Protein AF-A0A399P6I8-F1 (afdb_monomer_lite)

InterPro domains:
  IPR008207 Signal transduction histidine kinase, phosphotransfer (Hpt) domain [PF01627] (65-137)
  IPR008207 Signal transduction histidine kinase, phosphotransfer (Hpt) domain [PS50894] (58-151)
  IPR036641 HPT domain superfamily [G3DSA:1.20.120.160] (54-156)
  IPR036641 HPT domain superfamily [SSF47226] (58-152)

Secondary structure (DSSP, 8-state):
---------------------------------------------------TTPPPHHHHHHHHHHHHHHHHHHHHHHHHHHHHHHT-HHHHHHHHHHHHHHHHHTT-HHHHHHHHHHHHHHHTT-HHHHHHTHHHHHHHHHHHHHHHHHHHHHHTT----

Foldseek 3Di:
DDDDDDDDDDDDDDDDDDDDDPPPDDDPPDDPDPPDDPPPPPDPDPCDPDQQQDDDPVRVVLLVLLVVCLVCLVVLLVQLLVCLVVLVLVSNLVSLVVQLVSCVVNVLNVLNVLSVVLNVCSVVSVSVVNNVSSVVSVVSSVVSSVVSVVVSVVSVVDRRD

Organism: NCBI:txid31963

Radius of gyration: 30.78 Å; chains: 1; bounding box: 84×37×85 Å

pLDDT: mean 78.01, std 23.01, range [36.44, 98.5]

Sequence (161 aa):
GTPSSGSPLPDDRLATRGAPAPGRGQAPAGTPRPVGAPTSTPDPAPVGPTCPGALTDGQHACVDFLRFFVDLWPSRWERLDVAVRAGDRPAALDASLSVKSSAAMVGALLLSDVAGQLERAIRSADHTRAQAMLPELGEVGERSMDAMRAWIRAERGHPPD

Structure (mmCIF, N/CA/C/O backbone):
data_AF-A0A399P6I8-F1
#
_entry.id   AF-A0A399P6I8-F1
#
loop_
_atom_site.group_PDB
_atom_site.id
_atom_site.type_symbol
_atom_site.label_atom_id
_atom_site.label_alt_id
_atom_site.label_comp_id
_atom_site.label_asym_id
_atom_site.label_entity_id
_atom_site.label_seq_id
_atom_site.pdbx_PDB_ins_code
_atom_site.Cartn_x
_atom_site.Cartn_y
_atom_site.Cartn_z
_atom_site.occupancy
_atom_site.B_iso_or_equiv
_atom_site.auth_seq_id
_atom_site.auth_comp_id
_atom_site.auth_asym_id
_atom_site.auth_atom_id
_atom_site.pdbx_PDB_model_num
ATOM 1 N N . GLY A 1 1 ? -60.949 5.540 44.213 1.00 42.25 1 GLY A N 1
ATOM 2 C CA . GLY A 1 1 ? -61.226 6.871 43.653 1.00 42.25 1 GLY A CA 1
ATOM 3 C C . GLY A 1 1 ? -60.431 7.033 42.382 1.00 42.25 1 GLY A C 1
ATOM 4 O O . GLY A 1 1 ? -59.214 6.997 42.446 1.00 42.25 1 GLY A O 1
ATOM 5 N N . THR A 1 2 ? -61.114 7.136 41.249 1.00 50.62 2 THR A N 1
ATOM 6 C CA . THR A 1 2 ? -60.587 7.652 39.973 1.00 50.62 2 THR A CA 1
ATOM 7 C C . THR A 1 2 ? -61.015 9.114 39.843 1.00 50.62 2 THR A C 1
ATOM 9 O O . THR A 1 2 ? -62.123 9.444 40.273 1.00 50.62 2 THR A O 1
ATOM 12 N N . PRO A 1 3 ? -60.157 9.990 39.306 1.00 53.56 3 PRO A N 1
ATOM 13 C CA . PRO A 1 3 ? -60.305 10.432 37.906 1.00 53.56 3 PRO A CA 1
ATOM 14 C C . PRO A 1 3 ? -58.930 10.471 37.196 1.00 53.56 3 PRO A C 1
ATOM 16 O O . PRO A 1 3 ? -57.909 10.678 37.835 1.00 53.56 3 PRO A O 1
ATOM 19 N N . SER A 1 4 ? -58.771 10.044 35.941 1.00 45.22 4 SER A N 1
ATOM 20 C CA . SER A 1 4 ? -59.270 10.591 34.669 1.00 45.22 4 SER A CA 1
ATOM 21 C C . SER A 1 4 ? -58.706 11.972 34.300 1.00 45.22 4 SER A C 1
ATOM 23 O O . SER A 1 4 ? -58.944 12.946 35.009 1.00 45.22 4 SER A O 1
ATOM 25 N N . SER A 1 5 ? -58.089 12.014 33.109 1.00 42.94 5 SER A N 1
ATOM 26 C CA . SER A 1 5 ? -58.021 13.132 32.149 1.00 42.94 5 SER A CA 1
ATOM 27 C C . SER A 1 5 ? -56.663 13.822 31.965 1.00 42.94 5 SER A C 1
ATOM 29 O O . SER A 1 5 ? -56.093 14.355 32.911 1.00 42.94 5 SER A O 1
ATOM 31 N N . GLY A 1 6 ? -56.200 13.885 30.706 1.00 36.75 6 GLY A N 1
ATOM 32 C CA . GLY A 1 6 ? -55.286 14.946 30.271 1.00 36.75 6 GLY A CA 1
ATOM 33 C C . GLY A 1 6 ? -54.237 14.600 29.210 1.00 36.75 6 GLY A C 1
ATOM 34 O O . GLY A 1 6 ? -53.045 14.726 29.457 1.00 36.75 6 GLY A O 1
ATOM 35 N N . SER A 1 7 ? -54.645 14.222 28.004 1.00 49.25 7 SER A N 1
ATOM 36 C CA . SER A 1 7 ? -53.905 14.479 26.751 1.00 49.25 7 SER A CA 1
ATOM 37 C C . SER A 1 7 ? -54.951 14.615 25.637 1.00 49.25 7 SER A C 1
ATOM 39 O O . SER A 1 7 ? -56.025 14.033 25.815 1.00 49.25 7 SER A O 1
ATOM 41 N N . PRO A 1 8 ? -54.709 15.269 24.482 1.00 51.03 8 PRO A N 1
ATOM 42 C CA . PRO A 1 8 ? -53.594 16.124 24.034 1.00 51.03 8 PRO A CA 1
ATOM 43 C C . PRO A 1 8 ? -54.083 17.468 23.407 1.00 51.03 8 PRO A C 1
ATOM 45 O O . PRO A 1 8 ? -55.276 17.665 23.204 1.00 51.03 8 PRO A O 1
ATOM 48 N N . LEU A 1 9 ? -53.179 18.393 23.054 1.00 51.22 9 LEU A N 1
ATOM 49 C CA . LEU A 1 9 ? -53.422 19.472 22.064 1.00 51.22 9 LEU A CA 1
ATOM 50 C C . LEU A 1 9 ? -52.048 19.963 21.523 1.00 51.22 9 LEU A C 1
ATOM 52 O O . LEU A 1 9 ? -51.093 19.922 22.303 1.00 51.22 9 LEU A O 1
ATOM 56 N N . PRO A 1 10 ? -51.913 20.447 20.263 1.00 51.31 10 PRO A N 1
ATOM 57 C CA . PRO A 1 10 ? -52.998 21.038 19.493 1.00 51.31 10 PRO A CA 1
ATOM 58 C C . PRO A 1 10 ? -53.225 20.606 18.043 1.00 51.31 10 PRO A C 1
ATOM 60 O O . PRO A 1 10 ? -52.299 20.359 17.276 1.00 51.31 10 PRO A O 1
ATOM 63 N N . ASP A 1 11 ? -54.519 20.603 17.706 1.00 42.94 11 ASP A N 1
ATOM 64 C CA . ASP A 1 11 ? -55.073 20.595 16.357 1.00 42.94 11 ASP A CA 1
ATOM 65 C C . ASP A 1 11 ? -55.093 22.025 15.793 1.00 42.94 11 ASP A C 1
ATOM 67 O O . ASP A 1 11 ? -55.594 22.958 16.422 1.00 42.94 11 ASP A O 1
ATOM 71 N N . ASP A 1 12 ? -54.531 22.130 14.593 1.00 44.59 12 ASP A N 1
ATOM 72 C CA . ASP A 1 12 ? -55.209 22.582 13.379 1.00 44.59 12 ASP A CA 1
ATOM 73 C C . ASP A 1 12 ? -55.893 23.958 13.384 1.00 44.59 12 ASP A C 1
ATOM 75 O O . ASP A 1 12 ? -56.861 24.202 14.107 1.00 44.59 12 ASP A O 1
ATOM 79 N N . ARG A 1 13 ? -55.511 24.801 12.411 1.00 41.28 13 ARG A N 1
ATOM 80 C CA . ARG A 1 13 ? -56.425 25.102 11.294 1.00 41.28 13 ARG A CA 1
ATOM 81 C C . ARG A 1 13 ? -55.897 26.119 10.282 1.00 41.28 13 ARG A C 1
ATOM 83 O O . ARG A 1 13 ? -55.490 27.217 10.642 1.00 41.28 13 ARG A O 1
ATOM 90 N N . LEU A 1 14 ? -56.193 25.766 9.023 1.00 41.12 14 LEU A N 1
ATOM 91 C CA . LEU A 1 14 ? -56.565 26.629 7.889 1.00 41.12 14 LEU A CA 1
ATOM 92 C C . LEU A 1 14 ? -55.422 27.452 7.259 1.00 41.12 14 LEU A C 1
ATOM 94 O O . LEU A 1 14 ? -54.679 28.139 7.932 1.00 41.12 14 LEU A O 1
ATOM 98 N N . ALA A 1 15 ? -55.265 27.546 5.943 1.00 39.56 15 ALA A N 1
ATOM 99 C CA . ALA A 1 15 ? -55.969 26.970 4.810 1.00 39.56 15 ALA A CA 1
ATOM 100 C C . ALA A 1 15 ? -55.212 27.391 3.537 1.00 39.56 15 ALA A C 1
ATOM 102 O O . ALA A 1 15 ? -54.692 28.500 3.459 1.00 39.56 15 ALA A O 1
ATOM 103 N N . THR A 1 16 ? -55.285 26.541 2.511 1.00 42.50 16 THR A N 1
ATOM 104 C CA . THR A 1 16 ? -55.444 26.915 1.092 1.00 42.50 16 THR A CA 1
ATOM 105 C C . THR A 1 16 ? -54.448 27.894 0.451 1.00 42.50 16 THR A C 1
ATOM 107 O O . THR A 1 16 ? -54.538 29.099 0.647 1.00 42.50 16 THR A O 1
ATOM 110 N N . ARG A 1 17 ? -53.684 27.406 -0.534 1.00 39.50 17 ARG A N 1
ATOM 111 C CA . ARG A 1 17 ? -53.882 27.702 -1.974 1.00 39.50 17 ARG A CA 1
ATOM 112 C C . ARG A 1 17 ? -52.623 27.364 -2.771 1.00 39.50 17 ARG A C 1
ATOM 114 O O . ARG A 1 17 ? -51.537 27.813 -2.441 1.00 39.50 17 ARG A O 1
ATOM 121 N N . GLY A 1 18 ? -52.839 26.706 -3.908 1.00 36.44 18 GLY A N 1
ATOM 122 C CA . GLY A 1 18 ? -51.993 26.875 -5.087 1.00 36.44 18 GLY A CA 1
ATOM 123 C C . GLY A 1 18 ? -50.963 25.780 -5.308 1.00 36.44 18 GLY A C 1
ATOM 124 O O . GLY A 1 18 ? -49.806 25.926 -4.942 1.00 36.44 18 GLY A O 1
ATOM 125 N N . ALA A 1 19 ? -51.368 24.731 -6.020 1.00 50.62 19 ALA A N 1
ATOM 126 C CA . ALA A 1 19 ? -50.449 24.067 -6.930 1.00 50.62 19 ALA A CA 1
ATOM 127 C C . ALA A 1 19 ? -50.208 24.987 -8.142 1.00 50.62 19 ALA A C 1
ATOM 129 O O . ALA A 1 19 ? -51.186 25.445 -8.742 1.00 50.62 19 ALA A O 1
ATOM 130 N N . PRO A 1 20 ? -48.954 25.216 -8.557 1.00 47.69 20 PRO A N 1
ATOM 131 C CA . PRO A 1 20 ? -48.637 25.521 -9.938 1.00 47.69 20 PRO A CA 1
ATOM 132 C C . PRO A 1 20 ? -48.008 24.298 -10.617 1.00 47.69 20 PRO A C 1
ATOM 134 O O . PRO A 1 20 ? -47.173 23.589 -10.060 1.00 47.69 20 PRO A O 1
ATOM 137 N N . ALA A 1 21 ? -48.466 24.066 -11.843 1.00 54.03 21 ALA A N 1
ATOM 138 C CA . ALA A 1 21 ? -48.016 23.050 -12.782 1.00 54.03 21 ALA A CA 1
ATOM 139 C C . ALA A 1 21 ? -46.486 23.041 -13.009 1.00 54.03 21 ALA A C 1
ATOM 141 O O . ALA A 1 21 ? -45.826 24.061 -12.797 1.00 54.03 21 ALA A O 1
ATOM 142 N N . PRO A 1 22 ? -45.917 21.936 -13.534 1.00 48.94 22 PRO A N 1
ATOM 143 C CA . PRO A 1 22 ? -44.548 21.929 -14.033 1.00 48.94 22 PRO A CA 1
ATOM 144 C C . PRO A 1 22 ? -44.427 22.929 -15.187 1.00 48.94 22 PRO A C 1
ATOM 146 O O . PRO A 1 22 ? -44.925 22.714 -16.294 1.00 48.94 22 PRO A O 1
ATOM 149 N N . GLY A 1 23 ? -43.769 24.051 -14.903 1.00 41.66 23 GLY A N 1
ATOM 150 C CA . GLY A 1 23 ? -43.373 25.032 -15.895 1.00 41.66 23 GLY A CA 1
ATOM 151 C C . GLY A 1 23 ? -42.417 24.386 -16.887 1.00 41.66 23 GLY A C 1
ATOM 152 O O . GLY A 1 23 ? -41.241 24.183 -16.600 1.00 41.66 23 GLY A O 1
ATOM 153 N N . ARG A 1 24 ? -42.957 24.069 -18.063 1.00 50.72 24 ARG A N 1
ATOM 154 C CA . ARG A 1 24 ? -42.236 23.818 -19.309 1.00 50.72 24 ARG A CA 1
ATOM 155 C C . ARG A 1 24 ? -41.413 25.075 -19.625 1.00 50.72 24 ARG A C 1
ATOM 157 O O . ARG A 1 24 ? -41.882 25.990 -20.293 1.00 50.72 24 ARG A O 1
ATOM 164 N N . GLY A 1 25 ? -40.202 25.136 -19.082 1.00 38.97 25 GLY A N 1
ATOM 165 C CA . GLY A 1 25 ? -39.189 26.113 -19.452 1.00 38.97 25 GLY A CA 1
ATOM 166 C C . GLY A 1 25 ? -38.620 25.729 -20.808 1.00 38.97 25 GLY A C 1
ATOM 167 O O . GLY A 1 25 ? -37.938 24.717 -20.941 1.00 38.97 25 GLY A O 1
ATOM 168 N N . GLN A 1 26 ? -38.986 26.511 -21.813 1.00 50.56 26 GLN A N 1
ATOM 169 C CA . GLN A 1 26 ? -38.514 26.446 -23.186 1.00 50.56 26 GLN A CA 1
ATOM 170 C C . GLN A 1 26 ? -36.992 26.252 -23.253 1.00 50.56 26 GLN A C 1
ATOM 172 O O . GLN A 1 26 ? -36.230 27.053 -22.713 1.00 50.56 26 GLN A O 1
ATOM 177 N N . ALA A 1 27 ? -36.562 25.212 -23.966 1.00 45.00 27 ALA A N 1
ATOM 178 C CA . ALA A 1 27 ? -35.193 25.096 -24.434 1.00 45.00 27 ALA A CA 1
ATOM 179 C C . ALA A 1 27 ? -34.902 26.266 -25.394 1.00 45.00 27 ALA A C 1
ATOM 181 O O . ALA A 1 27 ? -35.634 26.421 -26.378 1.00 45.00 27 ALA A O 1
ATOM 182 N N . PRO A 1 28 ? -33.867 27.089 -25.166 1.00 50.97 28 PRO A N 1
ATOM 183 C CA . PRO A 1 28 ? -33.369 27.946 -26.223 1.00 50.97 28 PRO A CA 1
ATOM 184 C C . PRO A 1 28 ? -32.789 27.048 -27.318 1.00 50.97 28 PRO A C 1
ATOM 186 O O . PRO A 1 28 ? -31.864 26.269 -27.085 1.00 50.97 28 PRO A O 1
ATOM 189 N N . ALA A 1 29 ? -33.359 27.157 -28.517 1.00 55.50 29 ALA A N 1
ATOM 190 C CA . ALA A 1 29 ? -32.788 26.646 -29.753 1.00 55.50 29 ALA A CA 1
ATOM 191 C C . ALA A 1 29 ? -31.493 27.419 -30.054 1.00 55.50 29 ALA A C 1
ATOM 193 O O . ALA A 1 29 ? -31.464 28.351 -30.851 1.00 55.50 29 ALA A O 1
ATOM 194 N N . GLY A 1 30 ? -30.429 27.056 -29.347 1.00 40.53 30 GLY A N 1
ATOM 195 C CA . GLY A 1 30 ? -29.057 27.384 -29.678 1.00 40.53 30 GLY A CA 1
ATOM 196 C C . GLY A 1 30 ? -28.408 26.110 -30.181 1.00 40.53 30 GLY A C 1
ATOM 197 O O . GLY A 1 30 ? -28.105 25.214 -29.398 1.00 40.53 30 GLY A O 1
ATOM 198 N N . THR A 1 31 ? -28.245 26.006 -31.494 1.00 54.16 31 THR A N 1
ATOM 199 C CA . THR A 1 31 ? -27.440 24.975 -32.146 1.00 54.16 31 THR A CA 1
ATOM 200 C C . THR A 1 31 ? -26.109 24.849 -31.396 1.00 54.16 31 THR A C 1
ATOM 202 O O . THR A 1 31 ? -25.406 25.859 -31.278 1.00 54.16 31 THR A O 1
ATOM 205 N N . PRO A 1 32 ? -25.726 23.669 -30.875 1.00 52.22 32 PRO A N 1
ATOM 206 C CA . PRO A 1 32 ? -24.388 23.506 -30.345 1.00 52.22 32 PRO A CA 1
ATOM 207 C C . PRO A 1 32 ? -23.429 23.658 -31.524 1.00 52.22 32 PRO A C 1
ATOM 209 O O . PRO A 1 32 ? -23.364 22.806 -32.411 1.00 52.22 32 PRO A O 1
ATOM 212 N N . ARG A 1 33 ? -22.706 24.779 -31.571 1.00 49.59 33 ARG A N 1
ATOM 213 C CA . ARG A 1 33 ? -21.496 24.873 -32.385 1.00 49.59 33 ARG A CA 1
ATOM 214 C C . ARG A 1 33 ? -20.553 23.780 -31.873 1.00 49.59 33 ARG A C 1
ATOM 216 O O . ARG A 1 33 ? -20.330 23.737 -30.661 1.00 49.59 33 ARG A O 1
ATOM 223 N N . PRO A 1 34 ? -19.991 22.919 -32.733 1.00 50.25 34 PRO A N 1
ATOM 224 C CA . PRO A 1 34 ? -18.931 22.029 -32.300 1.00 50.25 34 PRO A CA 1
ATOM 225 C C . PRO A 1 34 ? -17.745 22.911 -31.898 1.00 50.25 34 PRO A C 1
ATOM 227 O O . PRO A 1 34 ? -17.134 23.573 -32.737 1.00 50.25 34 PRO A O 1
ATOM 230 N N . VAL A 1 35 ? -17.473 22.992 -30.595 1.00 53.09 35 VAL A N 1
ATOM 231 C CA . VAL A 1 35 ? -16.205 23.525 -30.095 1.00 53.09 35 VAL A CA 1
ATOM 232 C C . VAL A 1 35 ? -15.133 22.563 -30.589 1.00 53.09 35 VAL A C 1
ATOM 234 O O . VAL A 1 35 ? -15.251 21.357 -30.386 1.00 53.09 35 VAL A O 1
ATOM 237 N N . GLY A 1 36 ? -14.179 23.130 -31.330 1.00 42.97 36 GLY A N 1
ATOM 238 C CA . GLY A 1 36 ? -13.186 22.463 -32.164 1.00 42.97 36 GLY A CA 1
ATOM 239 C C . GLY A 1 36 ? -12.771 21.077 -31.691 1.00 42.97 36 GLY A C 1
ATOM 240 O O . GLY A 1 36 ? -12.230 20.908 -30.601 1.00 42.97 36 GLY A O 1
ATOM 241 N N . ALA A 1 37 ? -12.972 20.099 -32.572 1.00 46.12 37 ALA A N 1
ATOM 242 C CA . ALA A 1 37 ? -12.191 18.878 -32.542 1.00 46.12 37 ALA A CA 1
ATOM 243 C C . ALA A 1 37 ? -10.697 19.253 -32.484 1.00 46.12 37 ALA A C 1
ATOM 245 O O . ALA A 1 37 ? -10.282 20.148 -33.229 1.00 46.12 37 ALA A O 1
ATOM 246 N N . PRO A 1 38 ? -9.868 18.591 -31.663 1.00 47.69 38 PRO A N 1
ATOM 247 C CA . PRO A 1 38 ? -8.436 18.630 -31.885 1.00 47.69 38 PRO A CA 1
ATOM 248 C C . PRO A 1 38 ? -8.164 17.896 -33.203 1.00 47.69 38 PRO A C 1
ATOM 250 O O . PRO A 1 38 ? -7.990 16.682 -33.233 1.00 47.69 38 PRO A O 1
ATOM 253 N N . THR A 1 39 ? -8.142 18.619 -34.321 1.00 51.72 39 THR A N 1
ATOM 254 C CA . THR A 1 39 ? -7.462 18.155 -35.533 1.00 51.72 39 THR A CA 1
ATOM 255 C C . THR A 1 39 ? -5.967 18.330 -35.316 1.00 51.72 39 THR A C 1
ATOM 257 O O . THR A 1 39 ? -5.336 19.196 -35.913 1.00 51.72 39 THR A O 1
ATOM 260 N N . SER A 1 40 ? -5.408 17.517 -34.429 1.00 47.66 40 SER A N 1
ATOM 261 C CA . SER A 1 40 ? -4.004 17.151 -34.524 1.00 47.66 40 SER A CA 1
ATOM 262 C C . SER A 1 40 ? -3.982 15.846 -35.294 1.00 47.66 40 SER A C 1
ATOM 264 O O . SER A 1 40 ? -3.933 14.764 -34.716 1.00 47.66 40 SER A O 1
ATOM 266 N N . THR A 1 41 ? -4.100 15.944 -36.616 1.00 47.06 41 THR A N 1
ATOM 267 C CA . THR A 1 41 ? -3.557 14.900 -37.480 1.00 47.06 41 THR A CA 1
ATOM 268 C C . THR A 1 41 ? -2.086 14.784 -37.080 1.00 47.06 41 THR A C 1
ATOM 270 O O . THR A 1 41 ? -1.396 15.804 -37.154 1.00 47.06 41 THR A O 1
ATOM 273 N N . PRO A 1 42 ? -1.595 13.638 -36.579 1.00 58.19 42 PRO A N 1
ATOM 274 C CA . PRO A 1 42 ? -0.166 13.492 -36.393 1.00 58.19 42 PRO A CA 1
ATOM 275 C C . PRO A 1 42 ? 0.455 13.602 -37.783 1.00 58.19 42 PRO A C 1
ATOM 277 O O . PRO A 1 42 ? 0.172 12.799 -38.672 1.00 58.19 42 PRO A O 1
ATOM 280 N N . ASP A 1 43 ? 1.230 14.662 -37.978 1.00 52.56 43 ASP A N 1
ATOM 281 C CA . ASP A 1 43 ? 2.145 14.783 -39.100 1.00 52.56 43 ASP A CA 1
ATOM 282 C C . ASP A 1 43 ? 3.001 13.504 -39.102 1.00 52.56 43 ASP A C 1
ATOM 284 O O . ASP A 1 43 ? 3.552 13.167 -38.042 1.00 52.56 43 ASP A O 1
ATOM 288 N N . PRO A 1 44 ? 3.080 12.719 -40.194 1.00 54.75 44 PRO A N 1
ATOM 289 C CA . PRO A 1 44 ? 4.024 11.619 -40.259 1.00 54.75 44 PRO A CA 1
ATOM 290 C C . PRO A 1 44 ? 5.420 12.235 -40.336 1.00 54.75 44 PRO A C 1
ATOM 292 O O . PRO A 1 44 ? 5.975 12.449 -41.414 1.00 54.75 44 PRO A O 1
ATOM 295 N N . ALA A 1 45 ? 5.977 12.548 -39.165 1.00 60.81 45 ALA A N 1
ATOM 296 C CA . ALA A 1 45 ? 7.370 12.907 -39.021 1.00 60.81 45 ALA A CA 1
ATOM 297 C C . ALA A 1 45 ? 8.206 11.845 -39.751 1.00 60.81 45 ALA A C 1
ATOM 299 O O . ALA A 1 45 ? 7.897 10.650 -39.650 1.00 60.81 45 ALA A O 1
ATOM 300 N N . PRO A 1 46 ? 9.247 12.244 -40.502 1.00 53.84 46 PRO A N 1
ATOM 301 C CA . PRO A 1 46 ? 10.138 11.277 -41.107 1.00 53.84 46 PRO A CA 1
ATOM 302 C C . PRO A 1 46 ? 10.697 10.427 -39.973 1.00 53.84 46 PRO A C 1
ATOM 304 O O . PRO A 1 46 ? 11.329 10.949 -39.053 1.00 53.84 46 PRO A O 1
ATOM 307 N N . VAL A 1 47 ? 10.405 9.126 -40.022 1.00 58.94 47 VAL A N 1
ATOM 308 C CA . VAL A 1 47 ? 10.968 8.124 -39.123 1.00 58.94 47 VAL A CA 1
ATOM 309 C C . VAL A 1 47 ? 12.462 8.085 -39.432 1.00 58.94 47 VAL A C 1
ATOM 311 O O . VAL A 1 47 ? 12.937 7.304 -40.253 1.00 58.94 47 VAL A O 1
ATOM 314 N N . GLY A 1 48 ? 13.204 9.024 -38.844 1.00 60.09 48 GLY A N 1
ATOM 315 C CA . GLY A 1 48 ? 14.644 8.921 -38.716 1.00 60.09 48 GLY A CA 1
ATOM 316 C C . GLY A 1 48 ? 14.949 7.619 -37.979 1.00 60.09 48 GLY A C 1
ATOM 317 O O . GLY A 1 48 ? 14.096 7.150 -37.220 1.00 60.09 48 GLY A O 1
ATOM 318 N N . PRO A 1 49 ? 16.116 7.007 -38.223 1.00 54.09 49 PRO A N 1
ATOM 319 C CA . PRO A 1 49 ? 16.453 5.713 -37.650 1.00 54.09 49 PRO A CA 1
ATOM 320 C C . PRO A 1 49 ? 16.278 5.790 -36.135 1.00 54.09 49 PRO A C 1
ATOM 322 O O . PRO A 1 49 ? 17.037 6.468 -35.444 1.00 54.09 49 PRO A O 1
ATOM 325 N N . THR A 1 50 ? 15.213 5.162 -35.634 1.00 56.91 50 THR A N 1
ATOM 326 C CA . THR A 1 50 ? 14.971 5.025 -34.206 1.00 56.91 50 THR A CA 1
ATOM 327 C C . THR A 1 50 ? 16.158 4.238 -33.695 1.00 56.91 50 THR A C 1
ATOM 329 O O . THR A 1 50 ? 16.344 3.096 -34.112 1.00 56.91 50 THR A O 1
ATOM 332 N N . CYS A 1 51 ? 17.009 4.865 -32.881 1.00 52.34 51 CYS A N 1
ATOM 333 C CA . CYS A 1 51 ? 18.082 4.151 -32.209 1.00 52.34 51 CYS A CA 1
ATOM 334 C C . CYS A 1 51 ? 17.438 2.930 -31.531 1.00 52.34 51 CYS A C 1
ATOM 336 O O . CYS A 1 51 ? 16.515 3.137 -30.733 1.00 52.34 51 CYS A O 1
ATOM 338 N N . PRO A 1 52 ? 17.833 1.696 -31.882 1.00 48.41 52 PRO A N 1
ATOM 339 C CA . PRO A 1 52 ? 17.190 0.478 -31.397 1.00 48.41 52 PRO A CA 1
ATOM 340 C C . PRO A 1 52 ? 17.473 0.298 -29.901 1.00 48.41 52 PRO A C 1
ATOM 342 O O . PRO A 1 52 ? 18.346 -0.449 -29.521 1.00 48.41 52 PRO A O 1
ATOM 345 N N . GLY A 1 53 ? 16.782 1.047 -29.040 1.00 58.53 53 GLY A N 1
ATOM 346 C CA . GLY A 1 53 ? 16.984 1.053 -27.584 1.00 58.53 53 GLY A CA 1
ATOM 347 C C . GLY A 1 53 ? 16.436 2.285 -26.855 1.00 58.53 53 GLY A C 1
ATOM 348 O O . GLY A 1 53 ? 16.530 2.361 -25.634 1.00 58.53 53 GLY A O 1
ATOM 349 N N . ALA A 1 54 ? 15.853 3.262 -27.562 1.00 65.94 54 ALA A N 1
ATOM 350 C CA . ALA A 1 54 ? 15.123 4.352 -26.916 1.00 65.94 54 ALA A CA 1
ATOM 351 C C . ALA A 1 54 ? 13.720 3.887 -26.488 1.00 65.94 54 ALA A C 1
ATOM 353 O O . ALA A 1 54 ? 12.954 3.375 -27.306 1.00 65.94 54 ALA A O 1
ATOM 354 N N . LEU A 1 55 ? 13.376 4.091 -25.212 1.00 71.06 55 LEU A N 1
ATOM 355 C CA . LEU A 1 55 ? 12.023 3.867 -24.706 1.00 71.06 55 LEU A CA 1
ATOM 356 C C . LEU A 1 55 ? 11.027 4.758 -25.468 1.00 71.06 55 LEU A C 1
ATOM 358 O O . LEU A 1 55 ? 11.282 5.931 -25.739 1.00 71.06 55 LEU A O 1
ATOM 362 N N . THR A 1 56 ? 9.861 4.200 -25.774 1.00 82.75 56 THR A N 1
ATOM 363 C CA . THR A 1 56 ? 8.701 4.957 -26.256 1.00 82.75 56 THR A CA 1
ATOM 364 C C . THR A 1 56 ? 8.180 5.906 -25.171 1.00 82.75 56 THR A C 1
ATOM 366 O O . THR A 1 56 ? 8.376 5.666 -23.977 1.00 82.75 56 THR A O 1
ATOM 369 N N . ASP A 1 57 ? 7.428 6.941 -25.554 1.00 81.19 57 ASP A N 1
ATOM 370 C CA . ASP A 1 57 ? 6.800 7.872 -24.599 1.00 81.19 57 ASP A CA 1
ATOM 371 C C . ASP A 1 57 ? 5.942 7.149 -23.543 1.00 81.19 57 ASP A C 1
ATOM 373 O O . ASP A 1 57 ? 5.941 7.513 -22.366 1.00 81.19 57 ASP A O 1
ATOM 377 N N . GLY A 1 58 ? 5.259 6.069 -23.941 1.00 81.25 58 GLY A N 1
ATOM 378 C CA . GLY A 1 58 ? 4.489 5.226 -23.024 1.00 81.25 58 GLY A CA 1
ATOM 379 C C . GLY A 1 58 ? 5.363 4.474 -22.014 1.00 81.25 58 GLY A C 1
ATOM 380 O O . GLY A 1 58 ? 4.998 4.364 -20.842 1.00 81.25 58 GLY A O 1
ATOM 381 N N . GLN A 1 59 ? 6.538 3.994 -22.431 1.00 83.19 59 GLN A N 1
ATOM 382 C CA . GLN A 1 59 ? 7.495 3.353 -21.526 1.00 83.19 59 GLN A CA 1
ATOM 383 C C . GLN A 1 59 ? 8.114 4.372 -20.558 1.00 83.19 59 GLN A C 1
ATOM 385 O O . GLN A 1 59 ? 8.235 4.070 -19.371 1.00 83.19 59 GLN A O 1
ATOM 390 N N . HIS A 1 60 ? 8.431 5.590 -21.013 1.00 84.62 60 HIS A N 1
ATOM 391 C CA . HIS A 1 60 ? 8.886 6.672 -20.131 1.00 84.62 60 HIS A CA 1
ATOM 392 C C . HIS A 1 60 ? 7.843 7.017 -19.061 1.00 84.62 60 HIS A C 1
ATOM 394 O O . HIS A 1 60 ? 8.167 7.030 -17.874 1.00 84.62 60 HIS A O 1
ATOM 400 N N . ALA A 1 61 ? 6.580 7.199 -19.458 1.00 86.06 61 ALA A N 1
ATOM 401 C CA . ALA A 1 61 ? 5.486 7.462 -18.525 1.00 86.06 61 ALA A CA 1
ATOM 402 C C . ALA A 1 61 ? 5.317 6.341 -17.481 1.00 86.06 61 ALA A C 1
ATOM 404 O O . ALA A 1 61 ? 5.094 6.620 -16.302 1.00 86.06 61 ALA A O 1
ATOM 405 N N . CYS A 1 62 ? 5.470 5.074 -17.884 1.00 86.44 62 CYS A N 1
ATOM 406 C CA . CYS A 1 62 ? 5.435 3.935 -16.965 1.00 86.44 62 CYS A CA 1
ATOM 407 C C . CYS A 1 62 ? 6.588 3.986 -15.948 1.00 86.44 62 CYS A C 1
ATOM 409 O O . CYS A 1 62 ? 6.360 3.875 -14.742 1.00 86.44 62 CYS A O 1
ATOM 411 N N . VAL A 1 63 ? 7.821 4.216 -16.413 1.00 89.56 63 VAL A N 1
ATOM 412 C CA . VAL A 1 63 ? 9.006 4.319 -15.547 1.00 89.56 63 VAL A CA 1
ATOM 413 C C . VAL A 1 63 ? 8.860 5.460 -14.538 1.00 89.56 63 VAL A C 1
ATOM 415 O O . VAL A 1 63 ? 9.181 5.279 -13.362 1.00 89.56 63 VAL A O 1
ATOM 418 N N . ASP A 1 64 ? 8.361 6.619 -14.963 1.00 90.81 64 ASP A N 1
ATOM 419 C CA . ASP A 1 64 ? 8.154 7.760 -14.070 1.00 90.81 64 ASP A CA 1
ATOM 420 C C . ASP A 1 64 ? 7.049 7.496 -13.046 1.00 90.81 64 ASP A C 1
ATOM 422 O O . ASP A 1 64 ? 7.199 7.844 -11.873 1.00 90.81 64 ASP A O 1
ATOM 426 N N . PHE A 1 65 ? 5.982 6.796 -13.437 1.00 89.94 65 PHE A N 1
ATOM 427 C CA . PHE A 1 65 ? 4.941 6.389 -12.500 1.00 89.94 65 PHE A CA 1
ATOM 428 C C . PHE A 1 65 ? 5.451 5.381 -11.459 1.00 89.94 65 PHE A C 1
ATOM 430 O O . PHE A 1 65 ? 5.140 5.511 -10.273 1.00 89.94 65 PHE A O 1
ATOM 437 N N . LEU A 1 66 ? 6.289 4.421 -11.864 1.00 94.06 66 LEU A N 1
ATOM 438 C CA . LEU A 1 66 ? 6.931 3.481 -10.940 1.00 94.06 66 LEU A CA 1
ATOM 439 C C . LEU A 1 66 ? 7.860 4.198 -9.952 1.00 94.06 66 LEU A C 1
ATOM 441 O O . LEU A 1 66 ? 7.824 3.900 -8.760 1.00 94.06 66 LEU A O 1
ATOM 445 N N . ARG A 1 67 ? 8.654 5.174 -10.415 1.00 94.44 67 ARG A N 1
ATOM 446 C CA . ARG A 1 67 ? 9.499 6.009 -9.540 1.00 94.44 67 ARG A CA 1
ATOM 447 C C . ARG A 1 67 ? 8.660 6.770 -8.525 1.00 94.44 67 ARG A C 1
ATOM 449 O O . ARG A 1 67 ? 8.906 6.661 -7.330 1.00 94.44 67 ARG A O 1
ATOM 456 N N . PHE A 1 68 ? 7.621 7.454 -8.997 1.00 94.25 68 PHE A N 1
ATOM 457 C CA . PHE A 1 68 ? 6.700 8.181 -8.133 1.00 94.25 68 PHE A CA 1
ATOM 458 C C . PHE A 1 68 ? 6.058 7.271 -7.079 1.00 94.25 68 PHE A C 1
ATOM 460 O O . PHE A 1 68 ? 5.951 7.643 -5.911 1.00 94.25 68 PHE A O 1
ATOM 467 N N . PHE A 1 69 ? 5.646 6.063 -7.467 1.00 95.25 69 PHE A N 1
ATOM 468 C CA . PHE A 1 69 ? 5.064 5.098 -6.542 1.00 95.25 69 PHE A CA 1
ATOM 469 C C . PHE A 1 69 ? 6.058 4.653 -5.459 1.00 95.25 69 PHE A C 1
ATOM 471 O O . PHE A 1 69 ? 5.693 4.624 -4.282 1.00 95.25 69 PHE A O 1
ATOM 478 N N . VAL A 1 70 ? 7.30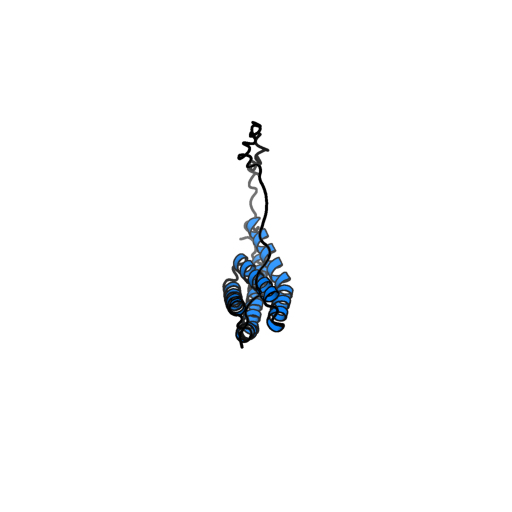5 4.364 -5.842 1.00 97.06 70 VAL A N 1
ATOM 479 C CA . VAL A 1 70 ? 8.393 3.993 -4.923 1.00 97.06 70 VAL A CA 1
ATOM 480 C C . VAL A 1 70 ? 8.724 5.124 -3.949 1.00 97.06 70 VAL A C 1
ATOM 482 O O . VAL A 1 70 ? 8.888 4.869 -2.757 1.00 97.06 70 VAL A O 1
ATOM 485 N N . ASP A 1 71 ? 8.802 6.361 -4.434 1.00 96.38 71 ASP A N 1
ATOM 486 C CA . ASP A 1 71 ? 9.147 7.526 -3.613 1.00 96.38 71 ASP A CA 1
ATOM 487 C C . ASP A 1 71 ? 8.036 7.868 -2.613 1.00 96.38 71 ASP A C 1
ATOM 489 O O . ASP A 1 71 ? 8.299 8.299 -1.492 1.00 96.38 71 ASP A O 1
ATOM 493 N N . LEU A 1 72 ? 6.778 7.636 -2.996 1.00 95.12 72 LEU A N 1
ATOM 494 C CA . LEU A 1 72 ? 5.616 7.929 -2.163 1.00 95.12 72 LEU A CA 1
ATOM 495 C C . LEU A 1 72 ? 5.297 6.821 -1.144 1.00 95.12 72 LEU A C 1
ATOM 497 O O . LEU A 1 72 ? 4.515 7.046 -0.213 1.00 95.12 72 LEU A O 1
ATOM 501 N N . TRP A 1 73 ? 5.865 5.625 -1.313 1.00 96.88 73 TRP A N 1
ATOM 502 C CA . TRP A 1 73 ? 5.577 4.473 -0.461 1.00 96.88 73 TRP A CA 1
ATOM 503 C C . TRP A 1 73 ? 5.827 4.725 1.036 1.00 96.88 73 TRP A C 1
ATOM 505 O O . TRP A 1 73 ? 4.882 4.501 1.795 1.00 96.88 73 TRP A O 1
ATOM 515 N N . PRO A 1 74 ? 6.985 5.252 1.491 1.00 96.94 74 PRO A N 1
ATOM 516 C CA . PRO A 1 74 ? 7.250 5.425 2.923 1.00 96.94 74 PRO A CA 1
ATOM 517 C C . PRO A 1 74 ? 6.182 6.269 3.630 1.00 96.94 74 PRO A C 1
ATOM 519 O O . PRO A 1 74 ? 5.649 5.872 4.663 1.00 96.94 74 PRO A O 1
ATOM 522 N N . SER A 1 75 ? 5.776 7.388 3.022 1.00 95.94 75 SER A N 1
ATOM 523 C CA . SER A 1 75 ? 4.743 8.268 3.582 1.00 95.94 75 SER A CA 1
ATOM 524 C C . SER A 1 75 ? 3.333 7.675 3.514 1.00 95.94 75 SER A C 1
ATOM 526 O O . SER A 1 75 ? 2.450 8.081 4.270 1.00 95.94 75 SER A O 1
ATOM 528 N N . ARG A 1 76 ? 3.055 6.764 2.574 1.00 95.38 76 ARG A N 1
ATOM 529 C CA . ARG A 1 76 ? 1.781 6.023 2.529 1.00 95.38 76 ARG A CA 1
ATOM 530 C C . ARG A 1 76 ? 1.743 4.938 3.593 1.00 95.38 76 ARG A C 1
ATOM 532 O O . ARG A 1 76 ? 0.727 4.806 4.269 1.00 95.38 76 ARG A O 1
ATOM 539 N N . TRP A 1 77 ? 2.842 4.208 3.735 1.00 98.00 77 TRP A N 1
ATOM 540 C CA . TRP A 1 77 ? 3.010 3.174 4.740 1.00 98.00 77 TRP A CA 1
ATOM 541 C C . TRP A 1 77 ? 2.864 3.744 6.151 1.00 98.00 77 TRP A C 1
ATOM 543 O O . TRP A 1 77 ? 2.034 3.260 6.910 1.00 98.00 77 TRP A O 1
ATOM 553 N N . GLU A 1 78 ? 3.573 4.829 6.466 1.00 97.94 78 GLU A N 1
ATOM 554 C CA . GLU A 1 78 ? 3.506 5.476 7.779 1.00 97.94 78 GLU A CA 1
ATOM 555 C C . GLU A 1 78 ? 2.083 5.927 8.128 1.00 97.94 78 GLU A C 1
ATOM 557 O O . GLU A 1 78 ? 1.572 5.611 9.201 1.00 97.94 78 GLU A O 1
ATOM 562 N N . ARG A 1 79 ? 1.395 6.608 7.201 1.00 97.31 79 ARG A N 1
ATOM 563 C CA . ARG A 1 79 ? 0.005 7.039 7.420 1.00 97.31 79 ARG A CA 1
ATOM 564 C C . ARG A 1 79 ? -0.935 5.864 7.666 1.00 97.31 79 ARG A C 1
ATOM 566 O O . ARG A 1 79 ? -1.825 5.971 8.505 1.00 97.31 79 ARG A O 1
ATOM 573 N N . LEU A 1 80 ? -0.748 4.763 6.942 1.00 98.06 80 LEU A N 1
ATOM 574 C CA . LEU A 1 80 ? -1.556 3.563 7.114 1.00 98.06 80 LEU A CA 1
ATOM 575 C C . LEU A 1 80 ? -1.275 2.875 8.456 1.00 98.06 80 LEU A C 1
ATOM 577 O O . LEU A 1 80 ? -2.220 2.572 9.179 1.00 98.06 80 LEU A O 1
ATOM 581 N N . ASP A 1 81 ? -0.004 2.661 8.801 1.00 98.38 81 ASP A N 1
ATOM 582 C CA . ASP A 1 81 ? 0.411 2.035 10.062 1.00 98.38 81 ASP A CA 1
ATOM 583 C C . ASP A 1 81 ? -0.0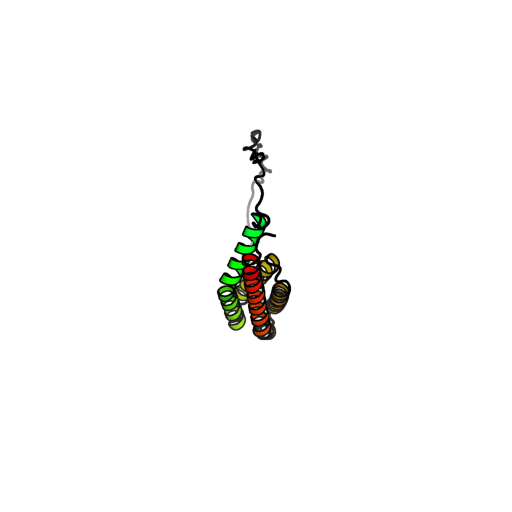99 2.838 11.266 1.00 98.38 81 ASP A C 1
ATOM 585 O O . ASP A 1 81 ? -0.754 2.278 12.147 1.00 98.38 81 ASP A O 1
ATOM 589 N N . VAL A 1 82 ? 0.079 4.164 11.255 1.00 98.38 82 VAL A N 1
ATOM 590 C CA . VAL A 1 82 ? -0.419 5.054 12.313 1.00 98.38 82 VAL A CA 1
ATOM 591 C C . VAL A 1 82 ? -1.941 4.991 12.422 1.00 98.38 82 VAL A C 1
ATOM 593 O O . VAL A 1 82 ? -2.459 4.797 13.522 1.00 98.38 82 VAL A O 1
ATOM 596 N N . ALA A 1 83 ? -2.673 5.110 11.310 1.00 98.31 83 ALA A N 1
ATOM 597 C CA . ALA A 1 83 ? -4.136 5.093 11.333 1.00 98.31 83 ALA A CA 1
ATOM 598 C C . ALA A 1 83 ? -4.695 3.753 11.840 1.00 98.31 83 ALA A C 1
ATOM 600 O O . ALA A 1 83 ? -5.614 3.727 12.663 1.00 98.31 83 ALA A O 1
ATOM 601 N N . VAL A 1 84 ? -4.112 2.632 11.400 1.00 98.12 84 VAL A N 1
ATOM 602 C CA . VAL A 1 84 ? -4.521 1.295 11.845 1.00 98.12 84 VAL A CA 1
ATOM 603 C C . VAL A 1 84 ? -4.186 1.083 13.316 1.00 98.12 84 VAL A C 1
ATOM 605 O O . VAL A 1 84 ? -5.031 0.559 14.033 1.00 98.12 84 VAL A O 1
ATOM 608 N N . ARG A 1 85 ? -3.016 1.509 13.806 1.00 97.88 85 ARG A N 1
ATOM 609 C CA . ARG A 1 85 ? -2.649 1.385 15.230 1.00 97.88 85 ARG A CA 1
ATOM 610 C C . ARG A 1 85 ? -3.492 2.274 16.138 1.00 97.88 85 ARG A C 1
ATOM 612 O O . ARG A 1 85 ? -3.865 1.840 17.222 1.00 97.88 85 ARG A O 1
ATOM 619 N N . ALA A 1 86 ? -3.824 3.482 15.690 1.00 97.12 86 ALA A N 1
ATOM 620 C CA . ALA A 1 86 ? -4.670 4.417 16.427 1.00 97.12 86 ALA A CA 1
ATOM 621 C C . ALA A 1 86 ? -6.151 3.999 16.465 1.00 97.12 86 ALA A C 1
ATOM 623 O O . ALA A 1 86 ? -6.926 4.556 17.238 1.00 97.12 86 ALA A O 1
ATOM 624 N N . GLY A 1 87 ? -6.562 3.041 15.627 1.00 96.06 87 GLY A N 1
ATOM 625 C CA . GLY A 1 87 ? -7.967 2.647 15.500 1.00 96.06 87 GLY A CA 1
ATOM 626 C C . GLY A 1 87 ? -8.825 3.689 14.784 1.00 96.06 87 GLY A C 1
ATOM 627 O O . GLY A 1 87 ? -10.053 3.623 14.852 1.00 96.06 87 GLY A O 1
ATOM 628 N N . ASP A 1 88 ? -8.198 4.625 14.067 1.00 97.62 88 ASP A N 1
ATOM 629 C CA . ASP A 1 88 ? -8.886 5.615 13.244 1.00 97.62 88 ASP A CA 1
ATOM 630 C C . ASP A 1 88 ? -9.410 4.935 11.975 1.00 97.62 88 ASP A C 1
ATOM 632 O O . ASP A 1 88 ? -8.742 4.846 10.944 1.00 97.62 88 ASP A O 1
ATOM 636 N N . ARG A 1 89 ? -10.622 4.386 12.074 1.00 97.31 89 ARG A N 1
ATOM 637 C CA . ARG A 1 89 ? -11.251 3.622 10.994 1.00 97.31 89 ARG A CA 1
ATOM 638 C C . ARG A 1 89 ? -11.403 4.432 9.693 1.00 97.31 89 ARG A C 1
ATOM 640 O O . ARG A 1 89 ? -11.066 3.871 8.648 1.00 97.31 89 ARG A O 1
ATOM 647 N N . PRO A 1 90 ? -11.904 5.685 9.696 1.00 97.56 90 PRO A N 1
ATOM 648 C CA . PRO A 1 90 ? -11.944 6.511 8.489 1.00 97.56 90 PRO A CA 1
ATOM 649 C C . PRO A 1 90 ? -10.571 6.698 7.836 1.00 97.56 90 PRO A C 1
ATOM 651 O O . PRO A 1 90 ? -10.436 6.429 6.641 1.00 97.56 90 PRO A O 1
ATOM 654 N N . ALA A 1 91 ? -9.550 7.088 8.606 1.00 97.75 91 ALA A N 1
ATOM 655 C CA . ALA A 1 91 ? -8.210 7.311 8.066 1.00 97.75 91 ALA A CA 1
ATOM 656 C C . ALA A 1 91 ? -7.562 6.008 7.569 1.00 97.75 91 ALA A C 1
ATOM 658 O O . ALA A 1 91 ? -6.927 5.988 6.515 1.00 97.75 91 ALA A O 1
ATOM 659 N N . ALA A 1 92 ? -7.767 4.897 8.283 1.00 98.00 92 ALA A N 1
ATOM 660 C CA . ALA A 1 92 ? -7.235 3.592 7.906 1.00 98.00 92 ALA A CA 1
ATOM 661 C C . ALA A 1 92 ? -7.861 3.071 6.604 1.00 98.00 92 ALA A C 1
ATOM 663 O O . ALA A 1 92 ? -7.153 2.518 5.761 1.00 98.00 92 ALA A O 1
ATOM 664 N N . LEU A 1 93 ? -9.173 3.265 6.406 1.00 98.06 93 LEU A N 1
ATOM 665 C CA . LEU A 1 93 ? -9.841 2.905 5.151 1.00 98.06 93 LEU A CA 1
ATOM 666 C C . LEU A 1 93 ? -9.342 3.746 3.979 1.00 98.06 93 LEU A C 1
ATOM 668 O O . LEU A 1 93 ? -9.053 3.180 2.927 1.00 98.06 93 LEU A O 1
ATOM 672 N N . ASP A 1 94 ? -9.226 5.063 4.152 1.00 98.12 94 ASP A N 1
ATOM 673 C CA . ASP A 1 94 ? -8.723 5.956 3.104 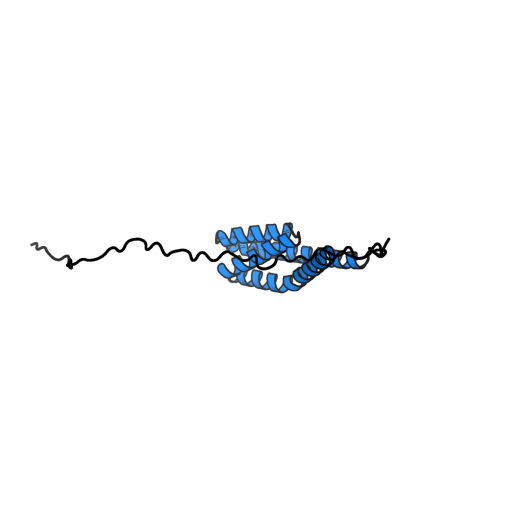1.00 98.12 94 ASP A CA 1
ATOM 674 C C . ASP A 1 94 ? -7.299 5.568 2.673 1.00 98.12 94 ASP A C 1
ATOM 676 O O . ASP A 1 94 ? -7.035 5.315 1.492 1.00 98.12 94 ASP A O 1
ATOM 680 N N . ALA A 1 95 ? -6.399 5.397 3.645 1.00 97.56 95 ALA A N 1
ATOM 681 C CA . ALA A 1 95 ? -5.023 4.994 3.387 1.00 97.56 95 ALA A CA 1
ATOM 682 C C . ALA A 1 95 ? -4.938 3.602 2.730 1.00 97.56 95 ALA A C 1
ATOM 684 O O . ALA A 1 95 ? -4.207 3.424 1.752 1.00 97.56 95 ALA A O 1
ATOM 685 N N . SER A 1 96 ? -5.718 2.625 3.207 1.00 97.94 96 SER A N 1
ATOM 686 C CA . SER A 1 96 ? -5.751 1.261 2.660 1.00 97.94 96 SER A CA 1
ATOM 687 C C . SER A 1 96 ? -6.251 1.235 1.211 1.00 97.94 96 SER A C 1
ATOM 689 O O . SER A 1 96 ? -5.626 0.606 0.354 1.00 97.94 96 SER A O 1
ATOM 691 N N . LEU A 1 97 ? -7.322 1.973 0.898 1.00 97.75 97 LEU A N 1
ATOM 692 C CA . LEU A 1 97 ? -7.854 2.095 -0.463 1.00 97.75 97 LEU A CA 1
ATOM 693 C C . LEU A 1 97 ? -6.866 2.793 -1.402 1.00 97.75 97 LEU A C 1
ATOM 695 O O . LEU A 1 97 ? -6.700 2.364 -2.549 1.00 97.75 97 LEU A O 1
ATOM 699 N N . SER A 1 98 ? -6.182 3.831 -0.913 1.00 96.19 98 SER A N 1
ATOM 700 C CA . SER A 1 98 ? -5.136 4.532 -1.659 1.00 96.19 98 SER A CA 1
ATOM 701 C C . SER A 1 98 ? -4.008 3.580 -2.056 1.00 96.19 98 SER A C 1
ATOM 703 O O . SER A 1 98 ? -3.656 3.503 -3.238 1.00 96.19 98 SER A O 1
ATOM 705 N N . VAL A 1 99 ? -3.486 2.798 -1.102 1.00 97.06 99 VAL A N 1
ATOM 706 C CA . VAL A 1 99 ? -2.439 1.792 -1.352 1.00 97.06 99 VAL A CA 1
ATOM 707 C C . VAL A 1 99 ? -2.934 0.721 -2.318 1.00 97.06 99 VAL A C 1
ATOM 709 O O . VAL A 1 99 ? -2.278 0.468 -3.323 1.00 97.06 99 VAL A O 1
ATOM 712 N N . LYS A 1 100 ? -4.114 0.143 -2.080 1.00 97.56 100 LYS A N 1
ATOM 713 C CA . LYS A 1 100 ? -4.695 -0.910 -2.925 1.00 97.56 100 LYS A CA 1
ATOM 714 C C . LYS A 1 100 ? -4.815 -0.489 -4.389 1.00 97.56 100 LYS A C 1
ATOM 716 O O . LYS A 1 100 ? -4.370 -1.221 -5.275 1.00 97.56 100 LYS A O 1
ATOM 721 N N . SER A 1 101 ? -5.421 0.674 -4.635 1.00 96.25 101 SER A N 1
ATOM 722 C CA . SER A 1 101 ? -5.656 1.193 -5.986 1.00 96.25 101 SER A CA 1
ATOM 723 C C . SER A 1 101 ? -4.340 1.504 -6.695 1.00 96.25 101 SER A C 1
ATOM 725 O O . SER A 1 101 ? -4.105 1.066 -7.819 1.00 96.25 101 SER A O 1
ATOM 727 N N . SER A 1 102 ? -3.432 2.198 -6.009 1.00 94.50 102 SER A N 1
ATOM 728 C CA . SER A 1 102 ? -2.151 2.569 -6.606 1.00 94.50 102 SER A CA 1
ATOM 729 C C . SER A 1 102 ? -1.213 1.384 -6.834 1.00 94.50 102 SER A C 1
ATOM 731 O O . SER A 1 102 ? -0.547 1.354 -7.865 1.00 94.50 102 SER A O 1
ATOM 733 N N . ALA A 1 103 ? -1.232 0.371 -5.964 1.00 96.12 103 ALA A N 1
ATOM 734 C CA . ALA A 1 103 ? -0.522 -0.889 -6.172 1.00 96.12 103 ALA A CA 1
ATOM 735 C C . ALA A 1 103 ? -1.046 -1.648 -7.404 1.00 96.12 103 ALA A C 1
ATOM 737 O O . ALA A 1 103 ? -0.256 -2.171 -8.185 1.00 96.12 103 ALA A O 1
ATOM 738 N N . ALA A 1 104 ? -2.366 -1.667 -7.623 1.00 96.12 104 ALA A N 1
ATOM 739 C CA . ALA A 1 104 ? -2.949 -2.289 -8.811 1.00 96.12 104 ALA A CA 1
ATOM 740 C C . ALA A 1 104 ? -2.515 -1.584 -10.107 1.00 96.12 104 ALA A C 1
ATOM 742 O O . ALA A 1 104 ? -2.197 -2.259 -11.083 1.00 96.12 104 ALA A O 1
ATOM 743 N N . MET A 1 105 ? -2.443 -0.246 -10.108 1.00 93.19 105 MET A N 1
ATOM 744 C CA . MET A 1 105 ? -2.008 0.529 -11.280 1.00 93.19 105 MET A CA 1
ATOM 745 C C . MET A 1 105 ? -0.568 0.218 -11.708 1.00 93.19 105 MET A C 1
ATOM 747 O O . MET A 1 105 ? -0.288 0.204 -12.901 1.00 93.19 105 MET A O 1
ATOM 751 N N . VAL A 1 106 ? 0.332 -0.054 -10.757 1.00 92.62 106 VAL A N 1
ATOM 752 C CA . VAL A 1 106 ? 1.730 -0.434 -11.046 1.00 92.62 106 VAL A CA 1
ATOM 753 C C . VAL A 1 106 ? 1.930 -1.944 -11.228 1.00 92.62 106 VAL A C 1
ATOM 755 O O . VAL A 1 106 ? 3.058 -2.399 -11.382 1.00 92.62 106 VAL A O 1
ATOM 758 N N . GLY A 1 107 ? 0.861 -2.744 -11.165 1.00 93.81 107 GLY A N 1
ATOM 759 C CA . GLY A 1 107 ? 0.950 -4.203 -11.262 1.00 93.81 107 GLY A CA 1
ATOM 760 C C . GLY A 1 107 ? 1.512 -4.900 -10.014 1.00 93.81 107 GLY A C 1
ATOM 761 O O . GLY A 1 107 ? 1.829 -6.086 -10.068 1.00 93.81 107 GLY A O 1
ATOM 762 N N . ALA A 1 108 ? 1.595 -4.219 -8.867 1.00 96.25 108 ALA A N 1
ATOM 763 C CA . ALA A 1 108 ? 1.971 -4.814 -7.583 1.00 96.25 108 ALA A CA 1
ATOM 764 C C . ALA A 1 108 ? 0.782 -5.592 -6.982 1.00 96.25 108 ALA A C 1
ATOM 766 O O . ALA A 1 108 ? 0.196 -5.211 -5.965 1.00 96.25 108 ALA A O 1
ATOM 767 N N . LEU A 1 109 ? 0.392 -6.684 -7.646 1.00 97.00 109 LEU A N 1
ATOM 768 C CA . LEU A 1 109 ? -0.855 -7.409 -7.373 1.00 97.00 109 LEU A CA 1
ATOM 769 C C . LEU A 1 109 ? -0.913 -7.995 -5.959 1.00 97.00 109 LEU A C 1
ATOM 771 O O . LEU A 1 109 ? -1.948 -7.890 -5.307 1.00 97.00 109 LEU A O 1
ATOM 775 N N . LEU A 1 110 ? 0.196 -8.552 -5.459 1.00 97.88 110 LEU A N 1
ATOM 776 C CA . LEU A 1 110 ? 0.255 -9.090 -4.096 1.00 97.88 110 LEU A CA 1
ATOM 777 C C . LEU A 1 110 ? 0.046 -7.988 -3.046 1.00 97.88 110 LEU A C 1
ATOM 779 O O . LEU A 1 110 ? -0.734 -8.165 -2.117 1.00 97.88 110 LEU A O 1
ATOM 783 N N . LEU A 1 111 ? 0.684 -6.827 -3.225 1.00 98.31 111 LEU A N 1
ATOM 784 C CA . LEU A 1 111 ? 0.496 -5.673 -2.341 1.00 98.31 111 LEU A CA 1
ATOM 785 C C . LEU A 1 111 ? -0.954 -5.173 -2.373 1.00 98.31 111 LEU A C 1
ATOM 787 O O . LEU A 1 111 ? -1.532 -4.869 -1.329 1.00 98.31 111 LEU A O 1
ATOM 791 N N . SER A 1 112 ? -1.557 -5.123 -3.564 1.00 98.44 112 SER A N 1
ATOM 792 C CA . SER A 1 112 ? -2.963 -4.746 -3.725 1.00 98.44 112 SER A CA 1
ATOM 793 C C . SER A 1 112 ? -3.905 -5.721 -3.009 1.00 98.44 112 SER A C 1
ATOM 795 O O . SER A 1 112 ? -4.845 -5.283 -2.340 1.00 98.44 112 SER A O 1
ATOM 797 N N . ASP A 1 113 ? -3.642 -7.028 -3.082 1.00 98.50 113 ASP A N 1
ATOM 798 C CA . ASP A 1 113 ? -4.467 -8.032 -2.410 1.00 98.50 113 ASP A CA 1
ATOM 799 C C . ASP A 1 113 ? -4.369 -7.945 -0.882 1.00 98.50 113 ASP A C 1
ATOM 801 O O . ASP A 1 113 ? -5.404 -7.864 -0.216 1.00 98.50 113 ASP A O 1
ATOM 805 N N . VAL A 1 114 ? -3.157 -7.866 -0.318 1.00 98.38 114 VAL A N 1
ATOM 806 C CA . VAL A 1 114 ? -2.969 -7.729 1.139 1.00 98.38 114 VAL A CA 1
ATOM 807 C C . VAL A 1 114 ? -3.614 -6.434 1.646 1.00 98.38 114 VAL A C 1
ATOM 809 O O . VAL A 1 114 ? -4.324 -6.447 2.654 1.00 98.38 114 VAL A O 1
ATOM 812 N N . ALA A 1 115 ? -3.483 -5.325 0.908 1.00 98.31 115 ALA A N 1
ATOM 813 C CA . ALA A 1 115 ? -4.189 -4.084 1.225 1.00 98.31 115 ALA A CA 1
ATOM 814 C C . ALA A 1 115 ? -5.719 -4.257 1.167 1.00 98.31 115 ALA A C 1
ATOM 816 O O . ALA A 1 115 ? -6.433 -3.732 2.019 1.00 98.31 115 ALA A O 1
ATOM 817 N N . GLY A 1 116 ? -6.238 -5.031 0.211 1.00 98.31 116 GLY A N 1
ATOM 818 C CA . GLY A 1 116 ? -7.656 -5.379 0.124 1.00 98.31 116 GLY A CA 1
ATOM 819 C C . GLY A 1 116 ? -8.143 -6.300 1.249 1.00 98.31 116 GLY A C 1
ATOM 820 O O . GLY A 1 116 ? -9.300 -6.207 1.661 1.00 98.31 116 GLY A O 1
ATOM 821 N N . GLN A 1 117 ? -7.293 -7.185 1.767 1.00 98.44 117 GLN A N 1
ATOM 822 C CA . GLN A 1 117 ? -7.589 -7.988 2.954 1.00 98.44 117 GLN A CA 1
ATOM 823 C C . GLN A 1 117 ? -7.658 -7.109 4.211 1.00 98.44 117 GLN A C 1
ATOM 825 O O . GLN A 1 117 ? -8.604 -7.240 4.993 1.00 98.44 117 GLN A O 1
ATOM 830 N N . LEU A 1 118 ? -6.727 -6.160 4.355 1.00 98.38 118 LEU A N 1
ATOM 831 C CA . LEU A 1 118 ? -6.736 -5.173 5.434 1.00 98.38 118 LEU A CA 1
ATOM 832 C C . LEU A 1 118 ? -7.997 -4.300 5.373 1.00 98.38 118 LEU A C 1
ATOM 834 O O . LEU A 1 118 ? -8.678 -4.131 6.382 1.00 98.38 118 LEU A O 1
ATOM 838 N N . GLU A 1 119 ? -8.373 -3.822 4.183 1.00 98.31 119 GLU A N 1
ATOM 839 C CA . GLU A 1 119 ? -9.621 -3.085 3.952 1.00 98.31 119 GLU A CA 1
ATOM 840 C C . GLU A 1 119 ? -10.837 -3.859 4.492 1.00 98.31 119 GLU A C 1
ATOM 842 O O . GLU A 1 119 ? -11.683 -3.295 5.188 1.00 98.31 119 GLU A O 1
ATOM 847 N N . ARG A 1 120 ? -10.923 -5.167 4.203 1.00 98.50 120 ARG A N 1
ATOM 848 C CA . ARG A 1 120 ? -12.013 -6.028 4.690 1.00 98.50 120 ARG A CA 1
ATOM 849 C C . ARG A 1 120 ? -12.030 -6.120 6.216 1.00 98.50 120 ARG A C 1
ATOM 851 O O . ARG A 1 120 ? -13.106 -5.970 6.790 1.00 98.50 120 ARG A O 1
ATOM 858 N N . ALA A 1 121 ? -10.874 -6.299 6.856 1.00 98.00 121 ALA A N 1
ATOM 859 C CA . ALA A 1 121 ? -10.760 -6.342 8.318 1.00 98.00 121 ALA A CA 1
ATOM 860 C C . ALA A 1 121 ? -11.186 -5.014 8.975 1.00 98.00 121 ALA A C 1
ATOM 862 O O . ALA A 1 121 ? -11.944 -4.999 9.948 1.00 98.00 121 ALA A O 1
ATOM 863 N N . ILE A 1 122 ? -10.782 -3.878 8.397 1.00 97.62 122 ILE A N 1
ATOM 864 C CA . ILE A 1 122 ? -11.193 -2.551 8.876 1.00 97.62 122 ILE A CA 1
ATOM 865 C C . ILE A 1 122 ? -12.707 -2.347 8.681 1.00 97.62 122 ILE A C 1
ATOM 867 O O . ILE A 1 122 ? -13.393 -1.805 9.554 1.00 97.62 122 ILE A O 1
ATOM 871 N N . ARG A 1 123 ? -13.277 -2.800 7.554 1.00 97.69 123 ARG A N 1
ATOM 872 C CA . ARG A 1 123 ? -14.728 -2.737 7.303 1.00 97.69 123 ARG A CA 1
ATOM 873 C C . ARG A 1 123 ? -15.531 -3.603 8.274 1.00 97.69 123 ARG A C 1
ATOM 875 O O . ARG A 1 123 ? -16.621 -3.179 8.653 1.00 97.69 123 ARG A O 1
ATOM 882 N N . SER A 1 124 ? -15.008 -4.750 8.702 1.00 97.31 124 SER A N 1
ATOM 883 C CA . SER A 1 124 ? -15.639 -5.610 9.711 1.00 97.31 124 SER A CA 1
ATOM 884 C C . SER A 1 124 ? -15.429 -5.135 11.152 1.00 97.31 124 SER A C 1
ATOM 886 O O . SER A 1 124 ? -15.872 -5.819 12.068 1.00 97.31 124 SER A O 1
ATOM 888 N N . ALA A 1 125 ? -14.780 -3.980 11.360 1.00 95.38 125 ALA A N 1
ATOM 889 C CA . ALA A 1 125 ? -14.397 -3.469 12.678 1.00 95.38 125 ALA A CA 1
ATOM 890 C C . ALA A 1 125 ? -13.534 -4.456 13.495 1.00 95.38 125 ALA A C 1
ATOM 892 O O . ALA A 1 125 ? -13.506 -4.400 14.723 1.00 95.38 125 ALA A O 1
ATOM 893 N N . ASP A 1 126 ? -12.797 -5.336 12.811 1.00 97.00 126 ASP A N 1
ATOM 894 C CA . ASP A 1 126 ? -11.872 -6.287 13.425 1.00 97.00 126 ASP A CA 1
ATOM 895 C C . ASP A 1 126 ? -10.484 -5.645 13.536 1.00 97.00 126 ASP A C 1
ATOM 897 O O . ASP A 1 126 ? -9.595 -5.828 12.700 1.00 97.00 126 ASP A O 1
ATOM 901 N N . HIS A 1 127 ? -10.336 -4.804 14.557 1.00 95.06 127 HIS A N 1
ATOM 902 C CA . HIS A 1 127 ? -9.126 -4.017 14.775 1.00 95.06 127 HIS A CA 1
ATOM 903 C C . HIS A 1 127 ? -7.906 -4.887 15.103 1.00 95.06 127 HIS A C 1
ATOM 905 O O . HIS A 1 127 ? -6.812 -4.620 14.608 1.00 95.06 127 HIS A O 1
ATOM 911 N N . THR A 1 128 ? -8.089 -5.958 15.881 1.00 97.31 128 THR A N 1
ATOM 912 C CA . THR A 1 128 ? -7.013 -6.897 16.222 1.00 97.31 128 THR A CA 1
ATOM 913 C C . THR A 1 128 ? -6.452 -7.558 14.970 1.00 97.31 128 THR A C 1
ATOM 915 O O . THR A 1 128 ? -5.236 -7.581 14.780 1.00 97.31 128 THR A O 1
ATOM 918 N N . ARG A 1 129 ? -7.322 -8.038 14.074 1.00 97.75 129 ARG A N 1
ATOM 919 C CA . ARG A 1 129 ? -6.886 -8.593 12.793 1.00 97.75 129 ARG A CA 1
ATOM 920 C C . ARG A 1 129 ? -6.215 -7.542 11.918 1.00 97.75 129 ARG A C 1
ATOM 922 O O . ARG A 1 129 ? -5.174 -7.833 11.344 1.00 97.75 129 ARG A O 1
ATOM 929 N N . ALA A 1 130 ? -6.773 -6.334 11.832 1.00 97.94 130 ALA A N 1
ATOM 930 C CA . ALA A 1 130 ? -6.179 -5.255 11.046 1.00 97.94 130 ALA A CA 1
ATOM 931 C C . ALA A 1 130 ? -4.746 -4.924 11.505 1.00 97.94 130 ALA A C 1
ATOM 933 O O . ALA A 1 130 ? -3.851 -4.812 10.672 1.00 97.94 130 ALA A O 1
ATOM 934 N N . GLN A 1 131 ? -4.502 -4.845 12.817 1.00 98.25 131 GLN A N 1
ATOM 935 C CA . GLN A 1 131 ? -3.155 -4.642 13.361 1.00 98.25 131 GLN A CA 1
ATOM 936 C C . GLN A 1 131 ? -2.222 -5.827 13.087 1.00 98.25 131 GLN A C 1
ATOM 938 O O . GLN A 1 131 ? -1.067 -5.621 12.719 1.00 98.25 131 GLN A O 1
ATOM 943 N N . ALA A 1 132 ? -2.712 -7.063 13.223 1.00 98.19 132 ALA A N 1
ATOM 944 C CA . ALA A 1 132 ? -1.919 -8.267 12.973 1.00 98.19 132 ALA A CA 1
ATOM 945 C C . ALA A 1 132 ? -1.444 -8.391 11.513 1.00 98.19 132 ALA A C 1
ATOM 947 O O . ALA A 1 132 ? -0.452 -9.063 11.249 1.00 98.19 132 ALA A O 1
ATOM 948 N N . MET A 1 133 ? -2.125 -7.728 10.575 1.00 98.19 133 MET A N 1
ATOM 949 C CA . MET A 1 133 ? -1.767 -7.704 9.154 1.00 98.19 133 MET A CA 1
ATOM 950 C C . MET A 1 133 ? -0.699 -6.664 8.791 1.00 98.19 133 MET A C 1
ATOM 952 O O . MET A 1 133 ? -0.133 -6.738 7.700 1.00 98.19 133 MET A O 1
ATOM 956 N N . LEU A 1 134 ? -0.414 -5.690 9.664 1.00 98.25 134 LEU A N 1
ATOM 957 C CA . LEU A 1 134 ? 0.551 -4.626 9.368 1.00 98.25 134 LEU A CA 1
ATOM 958 C C . LEU A 1 134 ? 1.956 -5.167 9.038 1.00 98.25 134 LEU A C 1
ATOM 960 O O . LEU A 1 134 ? 2.499 -4.749 8.017 1.00 98.25 134 LEU A O 1
ATOM 964 N N . PRO A 1 135 ? 2.546 -6.114 9.796 1.00 98.31 135 PRO A N 1
ATOM 965 C CA . PRO A 1 135 ? 3.874 -6.636 9.470 1.00 98.31 135 PRO A CA 1
ATOM 966 C C . PRO A 1 135 ? 3.951 -7.231 8.058 1.00 98.31 135 PRO A C 1
ATOM 968 O O . PRO A 1 135 ? 4.836 -6.869 7.287 1.00 98.31 135 PRO A O 1
ATOM 971 N N . GLU A 1 136 ? 2.977 -8.067 7.683 1.00 97.94 136 GLU A N 1
ATOM 972 C CA . GLU A 1 136 ? 2.916 -8.675 6.349 1.00 97.94 136 GLU A CA 1
ATOM 973 C C . GLU A 1 136 ? 2.781 -7.614 5.250 1.00 97.94 136 GLU A C 1
ATOM 975 O O . GLU A 1 136 ? 3.487 -7.668 4.241 1.00 97.94 136 GLU A O 1
ATOM 980 N N . LEU A 1 137 ? 1.901 -6.627 5.442 1.00 98.06 137 LEU A N 1
ATOM 981 C CA . LEU A 1 137 ? 1.698 -5.560 4.466 1.00 98.06 137 LEU A CA 1
ATOM 982 C C . LEU A 1 137 ? 2.962 -4.710 4.277 1.00 98.06 137 LEU A C 1
ATOM 984 O O . LEU A 1 137 ? 3.302 -4.377 3.141 1.00 98.06 137 LEU A O 1
ATOM 988 N N . GLY A 1 138 ? 3.666 -4.395 5.367 1.00 98.12 138 GLY A N 1
ATOM 989 C CA . GLY A 1 138 ? 4.938 -3.677 5.331 1.00 98.12 138 GLY A CA 1
ATOM 990 C C . GLY A 1 138 ? 6.012 -4.461 4.575 1.00 98.12 138 GLY A C 1
ATOM 991 O O . GLY A 1 138 ? 6.634 -3.927 3.660 1.00 98.12 138 GLY A O 1
ATOM 992 N N . GLU A 1 139 ? 6.173 -5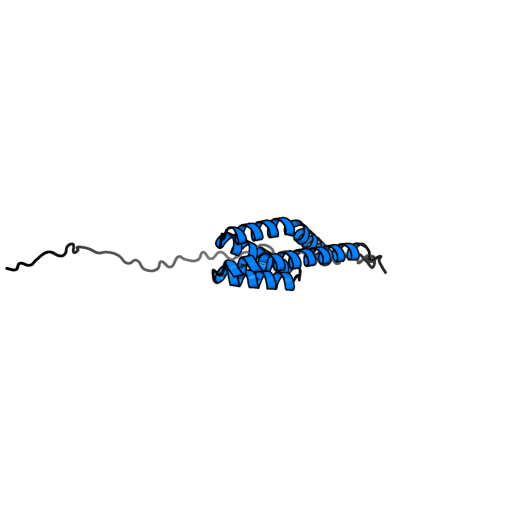.751 4.877 1.00 98.38 139 GLU A N 1
ATOM 993 C CA . GLU A 1 139 ? 7.131 -6.627 4.189 1.00 98.38 139 GLU A CA 1
ATOM 994 C C . GLU A 1 139 ? 6.831 -6.777 2.694 1.00 98.38 139 GLU A C 1
ATOM 996 O O . GLU A 1 139 ? 7.726 -6.673 1.853 1.00 98.38 139 GLU A O 1
ATOM 1001 N N . VAL A 1 140 ? 5.570 -7.037 2.337 1.00 98.38 140 VAL A N 1
ATOM 1002 C CA . VAL A 1 140 ? 5.135 -7.135 0.937 1.00 98.38 140 VAL A CA 1
ATOM 1003 C C . VAL A 1 140 ? 5.353 -5.807 0.215 1.00 98.38 140 VAL A C 1
ATOM 1005 O O . VAL A 1 140 ? 5.785 -5.806 -0.941 1.00 98.38 140 VAL A O 1
ATOM 1008 N N . GLY A 1 141 ? 5.086 -4.690 0.888 1.00 97.88 141 GLY A N 1
ATOM 1009 C CA . GLY A 1 141 ? 5.322 -3.349 0.380 1.00 97.88 141 GLY A CA 1
ATOM 1010 C C . GLY A 1 141 ? 6.788 -3.098 0.054 1.00 97.88 141 GLY A C 1
ATOM 1011 O O . GLY A 1 141 ? 7.103 -2.817 -1.101 1.00 97.88 141 GLY A O 1
ATOM 1012 N N . GLU A 1 142 ? 7.691 -3.291 1.018 1.00 98.19 142 GLU A N 1
ATOM 1013 C CA . GLU A 1 142 ? 9.134 -3.106 0.812 1.00 98.19 142 GLU A CA 1
ATOM 1014 C C . GLU A 1 142 ? 9.684 -4.020 -0.286 1.00 98.19 142 GLU A C 1
ATOM 1016 O O . GLU A 1 142 ? 10.355 -3.544 -1.203 1.00 98.19 142 GLU A O 1
ATOM 1021 N N . ARG A 1 143 ? 9.309 -5.309 -0.290 1.00 98.19 143 ARG A N 1
ATOM 1022 C CA . ARG A 1 143 ? 9.700 -6.236 -1.369 1.00 98.19 143 ARG A CA 1
ATOM 1023 C C . ARG A 1 143 ? 9.243 -5.749 -2.742 1.00 98.19 143 ARG A C 1
ATOM 1025 O O . ARG A 1 143 ? 9.982 -5.881 -3.717 1.00 98.19 143 ARG A O 1
ATOM 1032 N N . SER A 1 144 ? 8.039 -5.183 -2.829 1.00 97.56 144 SER A N 1
ATOM 1033 C CA . SER A 1 144 ? 7.520 -4.621 -4.078 1.00 97.56 144 SER A CA 1
ATOM 1034 C C . SER A 1 144 ? 8.342 -3.406 -4.518 1.00 97.56 144 SER A C 1
ATOM 1036 O O . SER A 1 144 ? 8.712 -3.315 -5.690 1.00 97.56 144 SER A O 1
ATOM 1038 N N . MET A 1 145 ? 8.680 -2.500 -3.592 1.00 98.00 145 MET A N 1
ATOM 1039 C CA . MET A 1 145 ? 9.522 -1.333 -3.889 1.00 98.00 145 MET A CA 1
ATOM 1040 C C . MET A 1 145 ? 10.910 -1.737 -4.362 1.00 98.00 145 MET A C 1
ATOM 1042 O O . MET A 1 145 ? 11.402 -1.191 -5.348 1.00 98.00 145 MET A O 1
ATOM 1046 N N . ASP A 1 146 ? 11.529 -2.720 -3.720 1.00 97.12 146 ASP A N 1
ATOM 1047 C CA . ASP A 1 146 ? 12.848 -3.209 -4.111 1.00 97.12 146 ASP A CA 1
ATOM 1048 C C . ASP A 1 146 ? 12.840 -3.868 -5.488 1.00 97.12 146 ASP A C 1
ATOM 1050 O O . ASP A 1 146 ? 13.733 -3.596 -6.297 1.00 97.12 146 ASP A O 1
ATOM 1054 N N . ALA A 1 147 ? 11.803 -4.650 -5.799 1.00 95.44 147 ALA A N 1
ATOM 1055 C CA . ALA A 1 147 ? 11.616 -5.224 -7.127 1.00 95.44 147 ALA A CA 1
ATOM 1056 C C . ALA A 1 147 ? 11.464 -4.132 -8.200 1.00 95.44 147 ALA A C 1
ATOM 1058 O O . ALA A 1 147 ? 12.150 -4.177 -9.222 1.00 95.44 147 ALA A O 1
ATOM 1059 N N . MET A 1 148 ? 10.641 -3.106 -7.953 1.00 95.62 148 MET A N 1
ATOM 1060 C CA . MET A 1 148 ? 10.475 -1.981 -8.882 1.00 95.62 148 MET A CA 1
ATOM 1061 C C . MET A 1 148 ? 11.768 -1.177 -9.047 1.00 95.62 148 MET A C 1
ATOM 1063 O O . MET A 1 148 ? 12.152 -0.861 -10.170 1.00 95.62 148 MET A O 1
ATOM 1067 N N . ARG A 1 149 ? 12.495 -0.889 -7.960 1.00 95.19 149 ARG A N 1
ATOM 1068 C CA . ARG A 1 149 ? 13.802 -0.210 -8.016 1.00 95.19 149 ARG A CA 1
ATOM 1069 C C . ARG A 1 149 ? 14.820 -1.019 -8.819 1.00 95.19 149 ARG A C 1
ATOM 1071 O O . ARG A 1 149 ? 15.587 -0.435 -9.583 1.00 95.19 149 ARG A O 1
ATOM 1078 N N . ALA A 1 150 ? 14.852 -2.340 -8.642 1.00 93.56 150 ALA A N 1
ATOM 1079 C CA . ALA A 1 150 ? 15.726 -3.227 -9.403 1.00 93.56 150 ALA A CA 1
ATOM 1080 C C . ALA A 1 150 ? 15.371 -3.219 -10.894 1.00 93.56 150 ALA A C 1
ATOM 1082 O O . ALA A 1 150 ? 16.263 -3.035 -11.721 1.00 93.56 150 ALA A O 1
ATOM 1083 N N . TRP A 1 151 ? 14.082 -3.317 -11.220 1.00 92.38 151 TRP A N 1
ATOM 1084 C CA . TRP A 1 151 ? 13.590 -3.250 -12.593 1.00 92.38 151 TRP A CA 1
ATOM 1085 C C . TRP A 1 151 ? 13.922 -1.905 -13.260 1.00 92.38 151 TRP A C 1
ATOM 1087 O O . TRP A 1 151 ? 14.542 -1.889 -14.319 1.00 92.38 151 TRP A O 1
ATOM 1097 N N . ILE A 1 152 ? 13.652 -0.772 -12.595 1.00 90.56 152 ILE A N 1
ATOM 1098 C CA . ILE A 1 152 ? 13.987 0.574 -13.099 1.00 90.56 152 ILE A CA 1
ATOM 1099 C C . ILE A 1 152 ? 15.491 0.711 -13.384 1.00 90.56 152 ILE A C 1
ATOM 1101 O O . ILE A 1 152 ? 15.873 1.396 -14.330 1.00 90.56 152 ILE A O 1
ATOM 1105 N N . ARG A 1 153 ? 16.366 0.116 -12.559 1.00 88.88 153 ARG A N 1
ATOM 1106 C CA . ARG A 1 153 ? 17.822 0.146 -12.791 1.00 88.88 153 ARG A CA 1
ATOM 1107 C C . ARG A 1 153 ? 18.234 -0.714 -13.982 1.00 88.88 153 ARG A C 1
ATOM 1109 O O . ARG A 1 153 ? 19.091 -0.277 -14.742 1.00 88.88 153 ARG A O 1
ATOM 1116 N N . ALA A 1 154 ? 17.640 -1.898 -14.133 1.00 85.31 154 ALA A N 1
ATOM 1117 C CA . ALA A 1 154 ? 17.912 -2.792 -15.255 1.00 85.31 154 ALA A CA 1
ATOM 1118 C C . ALA A 1 154 ? 17.497 -2.161 -16.593 1.00 85.31 154 ALA A C 1
ATOM 1120 O O . ALA A 1 154 ? 18.271 -2.203 -17.544 1.00 8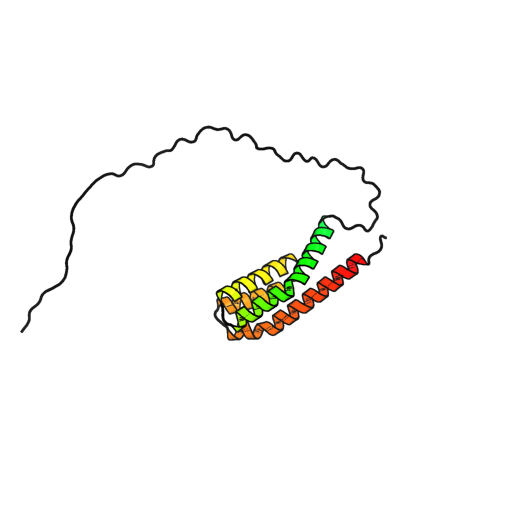5.31 154 ALA A O 1
ATOM 1121 N N . GLU A 1 155 ? 16.351 -1.477 -16.629 1.00 74.56 155 GLU A N 1
ATOM 1122 C CA . GLU A 1 155 ? 15.856 -0.782 -17.825 1.00 74.56 155 GLU A CA 1
ATOM 1123 C C . GLU A 1 155 ? 16.790 0.358 -18.272 1.00 74.56 155 GLU A C 1
ATOM 1125 O O . GLU A 1 155 ? 16.936 0.625 -19.458 1.00 74.56 155 GLU A O 1
ATOM 1130 N N . ARG A 1 156 ? 17.503 1.009 -17.338 1.00 65.06 156 ARG A N 1
ATOM 1131 C CA . ARG A 1 156 ? 18.539 2.003 -17.686 1.00 65.06 156 ARG A CA 1
ATOM 1132 C C . ARG A 1 156 ? 19.847 1.386 -18.198 1.00 65.06 156 ARG A C 1
ATOM 1134 O O . ARG A 1 156 ? 20.717 2.130 -18.641 1.00 65.06 156 ARG A O 1
ATOM 1141 N N . GLY A 1 157 ? 20.025 0.074 -18.048 1.00 55.41 157 GLY A N 1
ATOM 1142 C CA . GLY A 1 157 ? 21.267 -0.642 -18.337 1.00 55.41 157 GLY A CA 1
ATOM 1143 C C . GLY A 1 157 ? 21.245 -1.473 -19.619 1.00 55.41 157 GLY A C 1
ATOM 1144 O O . GLY A 1 157 ? 22.267 -2.079 -19.924 1.00 55.41 157 GLY A O 1
ATOM 1145 N N . HIS A 1 158 ? 20.127 -1.529 -20.350 1.00 47.00 158 HIS A N 1
ATOM 1146 C CA . HIS A 1 158 ? 20.055 -2.223 -21.635 1.00 47.00 158 HIS A CA 1
ATOM 1147 C C . HIS A 1 158 ? 20.697 -1.342 -22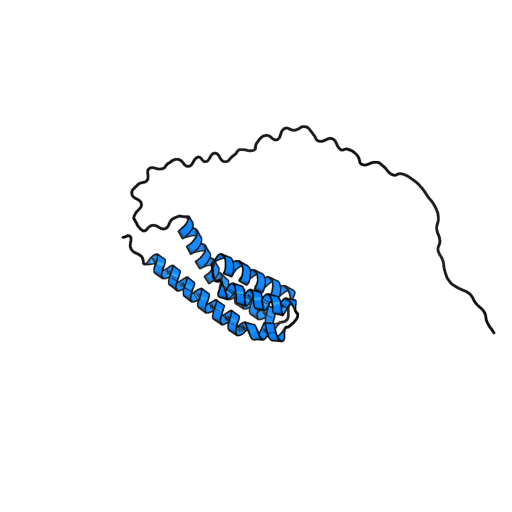.725 1.00 47.00 158 HIS A C 1
ATOM 1149 O O . HIS A 1 158 ? 20.152 -0.278 -23.033 1.00 47.00 158 HIS A O 1
ATOM 1155 N N . PRO A 1 159 ? 21.880 -1.702 -23.266 1.00 37.12 159 PRO A N 1
ATOM 1156 C CA . PRO A 1 159 ? 22.406 -1.015 -24.436 1.00 37.12 159 PRO A CA 1
ATOM 1157 C C . PRO A 1 159 ? 21.485 -1.283 -25.636 1.00 37.12 159 PRO A C 1
ATOM 1159 O O . PRO A 1 159 ? 20.853 -2.337 -25.677 1.00 37.12 159 PRO A O 1
ATOM 1162 N N . PRO A 1 160 ? 21.397 -0.352 -26.599 1.00 42.03 160 PRO A N 1
ATOM 1163 C CA . PRO A 1 160 ? 20.693 -0.621 -27.841 1.00 42.03 160 PRO A CA 1
ATOM 1164 C C . PRO A 1 160 ? 21.349 -1.801 -28.584 1.00 42.03 160 PRO A C 1
ATOM 1166 O O . PRO A 1 160 ? 22.569 -1.767 -28.772 1.00 42.03 160 PRO A O 1
ATOM 1169 N N . ASP A 1 161 ? 20.559 -2.815 -28.960 1.00 46.09 161 ASP A N 1
ATOM 1170 C CA . ASP A 1 161 ? 20.972 -3.955 -29.808 1.00 46.09 161 ASP A CA 1
ATOM 1171 C C . ASP A 1 161 ? 21.234 -3.517 -31.262 1.00 46.09 161 ASP A C 1
ATOM 1173 O O . ASP A 1 161 ? 20.405 -2.764 -31.828 1.00 46.09 161 ASP A O 1
#